Protein AF-A0A258ZZX0-F1 (afdb_monomer_lite)

Radius of gyration: 18.87 Å; chains: 1; bounding box: 43×16×45 Å

Foldseek 3Di:
DVVVVVVVVPVPDDPVVVVVVVVVVVVVVVVVVVVCVVCVVVCCVPQNPVNVVVVVVVVVVVVVVVVVVVVVVVVVD

Secondary structure (DSSP, 8-state):
--HHHHHHHTTTS-HHHHHHHHHHHHHHHHHHHHHHHHHHHHHHHHHHHHHHHHHHHHHHHHHHHHHHHHHHHHHT-

Sequence (77 aa):
LFIGGTTLLTRCYAPEERARAQAANDLVIFIVGVATSLGAGAMLHLLGWQIMNAVLLPWLALAVLALAWLGWRERRG

pLDDT: mean 70.78, std 14.93, range [41.94, 90.62]

Structure (mmCIF, N/CA/C/O backbone):
data_AF-A0A258ZZX0-F1
#
_entry.id   AF-A0A258ZZX0-F1
#
loop_
_atom_site.group_PDB
_atom_site.id
_atom_site.type_symbol
_atom_site.label_atom_id
_atom_site.label_alt_id
_atom_site.label_comp_id
_atom_site.label_asym_id
_atom_site.label_entity_id
_atom_site.label_seq_id
_atom_site.pdbx_PDB_ins_code
_atom_site.Cartn_x
_atom_site.Cartn_y
_atom_site.Cartn_z
_atom_site.occupancy
_atom_site.B_iso_or_equiv
_atom_site.auth_seq_id
_atom_site.auth_comp_id
_atom_site.auth_asym_id
_atom_site.auth_atom_id
_atom_site.pdbx_PDB_model_num
ATOM 1 N N . LEU A 1 1 ? -31.297 -6.697 9.754 1.00 50.09 1 LEU A N 1
ATOM 2 C CA . LEU A 1 1 ? -30.786 -7.702 10.744 1.00 50.09 1 LEU A CA 1
ATOM 3 C C . LEU A 1 1 ? -29.300 -7.464 11.114 1.00 50.09 1 LEU A C 1
ATOM 5 O O . LEU A 1 1 ? -28.494 -8.382 11.110 1.00 50.09 1 LEU A O 1
ATOM 9 N N . PHE A 1 2 ? -28.907 -6.223 11.420 1.00 44.69 2 PHE A N 1
ATOM 10 C CA . PHE A 1 2 ? -27.497 -5.838 11.657 1.00 44.69 2 PHE A CA 1
ATOM 11 C C . PHE A 1 2 ? -27.278 -5.205 13.047 1.00 44.69 2 PHE A C 1
ATOM 13 O O . PHE A 1 2 ? -26.158 -5.135 13.547 1.00 44.69 2 PHE A O 1
ATOM 20 N N . ILE A 1 3 ? -28.379 -4.818 13.703 1.00 50.31 3 ILE A N 1
ATOM 21 C CA . ILE A 1 3 ? -28.401 -4.253 15.058 1.00 50.31 3 ILE A CA 1
ATOM 22 C C . ILE A 1 3 ? -28.210 -5.357 16.118 1.00 50.31 3 ILE A C 1
ATOM 24 O O . ILE A 1 3 ? -27.471 -5.173 17.075 1.00 50.31 3 ILE A O 1
ATOM 28 N N . GLY A 1 4 ? -28.768 -6.559 15.913 1.00 49.22 4 GLY A N 1
ATOM 29 C CA . GLY A 1 4 ? -28.637 -7.662 16.881 1.00 49.22 4 GLY A CA 1
ATOM 30 C C . GLY A 1 4 ? -27.204 -8.196 17.046 1.00 49.22 4 GLY A C 1
ATOM 31 O O . GLY A 1 4 ? -26.791 -8.524 18.155 1.00 49.22 4 GLY A O 1
ATOM 32 N N . GLY A 1 5 ? -26.412 -8.231 15.966 1.00 48.31 5 GLY A N 1
ATOM 33 C CA . GLY A 1 5 ? -25.008 -8.669 16.008 1.00 48.31 5 GLY A CA 1
ATOM 34 C C . GLY A 1 5 ? -24.047 -7.616 16.576 1.00 48.31 5 GLY A C 1
ATOM 35 O O . GLY A 1 5 ? -23.057 -7.963 17.218 1.00 48.31 5 GLY A O 1
ATOM 36 N N . THR A 1 6 ? -24.358 -6.326 16.411 1.00 51.75 6 THR A N 1
ATOM 37 C CA . THR A 1 6 ? -23.552 -5.216 16.955 1.00 51.75 6 THR A CA 1
ATOM 38 C C . THR A 1 6 ? -23.770 -5.002 18.458 1.00 51.75 6 THR A C 1
ATOM 40 O O . THR A 1 6 ? -22.845 -4.549 19.137 1.00 51.75 6 THR A O 1
ATOM 43 N N . THR A 1 7 ? -24.919 -5.418 19.007 1.00 52.62 7 THR A N 1
ATOM 44 C CA . THR A 1 7 ? -25.176 -5.458 20.461 1.00 52.62 7 THR A CA 1
ATOM 45 C C . THR A 1 7 ? -24.459 -6.615 21.171 1.00 52.62 7 THR A C 1
ATOM 47 O O . THR A 1 7 ? -24.098 -6.491 22.339 1.00 52.62 7 THR A O 1
ATOM 50 N N . LEU A 1 8 ? -24.208 -7.738 20.487 1.00 49.9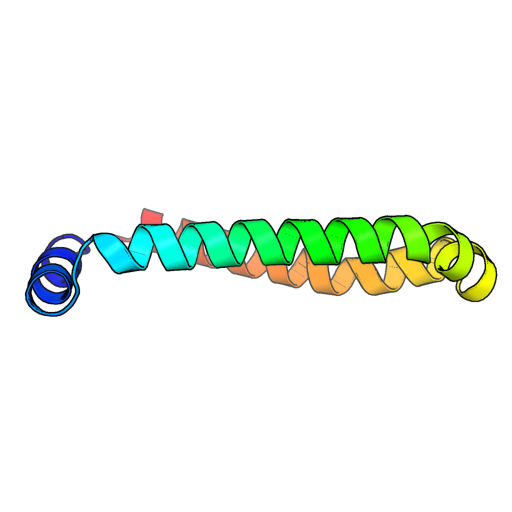4 8 LEU A N 1
ATOM 51 C CA . LEU A 1 8 ? -23.507 -8.884 21.084 1.00 49.94 8 LEU A CA 1
ATOM 52 C C . LEU A 1 8 ? -21.980 -8.705 21.097 1.00 49.94 8 LEU A C 1
ATOM 54 O O . LEU A 1 8 ? -21.330 -9.135 22.047 1.00 49.94 8 LEU A O 1
ATOM 58 N N . LEU A 1 9 ? -21.404 -7.998 20.114 1.00 41.94 9 LEU A N 1
ATOM 59 C CA . LEU A 1 9 ? -19.958 -7.725 20.072 1.00 41.94 9 LEU A CA 1
ATOM 60 C C . LEU A 1 9 ? -19.497 -6.647 21.071 1.00 41.94 9 LEU A C 1
ATOM 62 O O . LEU A 1 9 ? -18.329 -6.610 21.444 1.00 41.94 9 LEU A O 1
ATOM 66 N N . THR A 1 10 ? -20.403 -5.779 21.526 1.00 48.19 10 THR A N 1
ATOM 67 C CA . THR A 1 10 ? -20.116 -4.738 22.532 1.00 48.19 10 THR A CA 1
ATOM 68 C C . THR A 1 10 ? -20.047 -5.275 23.965 1.00 48.19 10 THR A C 1
ATOM 70 O O . THR A 1 10 ? -19.670 -4.529 24.864 1.00 48.19 10 THR A O 1
ATOM 73 N N . ARG A 1 11 ? -20.350 -6.562 24.203 1.00 50.12 11 ARG A N 1
ATOM 74 C CA . ARG A 1 11 ? -20.187 -7.193 25.526 1.00 50.12 11 ARG A CA 1
ATOM 75 C C . ARG A 1 11 ? -18.829 -7.858 25.762 1.00 50.12 11 ARG A C 1
ATOM 77 O O . ARG A 1 11 ? -18.555 -8.211 26.903 1.00 50.12 11 ARG A O 1
ATOM 84 N N . CYS A 1 12 ? -17.987 -8.011 24.736 1.00 46.62 12 CYS A N 1
ATOM 85 C CA . CYS A 1 12 ? -16.706 -8.717 24.878 1.00 46.62 12 CYS A CA 1
ATOM 86 C C . CYS A 1 12 ? -15.459 -7.892 24.527 1.00 46.62 12 CYS A C 1
ATOM 88 O O . CYS A 1 12 ? -14.371 -8.342 24.861 1.00 46.62 12 CYS A O 1
ATOM 90 N N . TYR A 1 13 ? -15.583 -6.706 23.914 1.00 45.44 13 TYR A N 1
ATOM 91 C CA . TYR A 1 13 ? -14.423 -5.897 23.520 1.00 45.44 13 TYR A CA 1
ATOM 92 C C . TYR A 1 13 ? -14.591 -4.408 23.835 1.00 45.44 13 TYR A C 1
ATOM 94 O O . TYR A 1 13 ? -15.603 -3.792 23.494 1.00 45.44 13 TYR A O 1
ATOM 102 N N . ALA A 1 14 ? -13.579 -3.842 24.496 1.00 47.72 14 ALA A N 1
ATOM 103 C CA . ALA A 1 14 ? -13.566 -2.460 24.948 1.00 47.72 14 ALA A CA 1
ATOM 104 C C . ALA A 1 14 ? -13.444 -1.473 23.759 1.00 47.72 14 ALA A C 1
ATOM 106 O O . ALA A 1 14 ? -12.688 -1.727 22.817 1.00 47.72 14 ALA A O 1
ATOM 107 N N . PRO A 1 15 ? -14.148 -0.322 23.787 1.00 48.78 15 PRO A N 1
ATOM 108 C CA . PRO A 1 15 ? -14.100 0.725 22.750 1.00 48.78 15 PRO A CA 1
ATOM 109 C C . PRO A 1 15 ? -12.688 1.273 22.465 1.00 48.78 15 PRO A C 1
ATOM 111 O O . PRO A 1 15 ? -12.441 1.836 21.398 1.00 48.78 15 PRO A O 1
ATOM 114 N N . GLU A 1 16 ? -11.754 1.044 23.383 1.00 48.66 16 GLU A N 1
ATOM 115 C CA . GLU A 1 16 ? -10.333 1.383 23.298 1.00 48.66 16 GLU A CA 1
ATOM 116 C C . GLU A 1 16 ? -9.587 0.646 22.166 1.00 48.66 16 GLU A C 1
ATOM 118 O O . GLU A 1 16 ? -8.638 1.188 21.598 1.00 48.66 16 GLU A O 1
ATOM 123 N N . GLU A 1 17 ? -10.028 -0.551 21.758 1.00 50.25 17 GLU A N 1
ATOM 124 C CA . GLU A 1 17 ? -9.352 -1.316 20.698 1.00 50.25 17 GLU A CA 1
ATOM 125 C C . GLU A 1 17 ? -9.760 -0.904 19.280 1.00 50.25 17 GLU A C 1
ATOM 127 O O . GLU A 1 17 ? -8.953 -1.009 18.357 1.00 50.25 17 GLU A O 1
ATOM 132 N N . ARG A 1 18 ? -10.974 -0.370 19.081 1.00 51.03 18 ARG A N 1
ATOM 133 C CA . ARG A 1 18 ? -11.406 0.146 17.766 1.00 51.03 18 ARG A CA 1
ATOM 134 C C . ARG A 1 18 ? -10.599 1.365 17.343 1.00 51.03 18 ARG A C 1
ATOM 136 O O . ARG A 1 18 ? -10.207 1.454 16.185 1.00 51.03 18 ARG A O 1
ATOM 143 N N . ALA A 1 19 ? -10.314 2.268 18.280 1.00 57.12 19 ALA A N 1
ATOM 144 C CA . ALA A 1 19 ? -9.442 3.411 18.027 1.00 57.12 19 ALA A CA 1
ATOM 145 C C . ALA A 1 19 ? -8.023 2.952 17.654 1.00 57.12 19 ALA A C 1
ATOM 147 O O . ALA A 1 19 ? -7.418 3.493 16.732 1.00 57.12 19 ALA A O 1
ATOM 148 N N . ARG A 1 20 ? -7.521 1.896 18.310 1.00 57.34 20 ARG A N 1
ATOM 149 C CA . ARG A 1 20 ? -6.211 1.307 18.012 1.00 57.34 20 ARG A CA 1
ATOM 150 C C . ARG A 1 20 ? -6.174 0.600 16.656 1.00 57.34 20 ARG A C 1
ATOM 152 O O . ARG A 1 20 ? -5.203 0.765 15.925 1.00 57.34 20 ARG A O 1
ATOM 159 N N . ALA A 1 21 ? -7.217 -0.148 16.303 1.00 59.41 21 ALA A N 1
ATOM 160 C CA . ALA A 1 21 ? -7.336 -0.801 15.001 1.00 59.41 21 ALA A CA 1
ATOM 161 C C . ALA A 1 21 ? -7.453 0.223 13.859 1.00 59.41 21 ALA A C 1
ATOM 163 O O . ALA A 1 21 ? -6.807 0.060 12.827 1.00 59.41 21 ALA A O 1
ATOM 164 N N . GLN A 1 22 ? -8.211 1.304 14.066 1.00 50.16 22 GLN A N 1
ATOM 165 C CA . GLN A 1 22 ? -8.331 2.398 13.102 1.00 50.16 22 GLN A CA 1
ATOM 166 C C . GLN A 1 22 ? -6.998 3.140 12.926 1.00 50.16 22 GLN A C 1
ATOM 168 O O . GLN A 1 22 ? -6.539 3.310 11.802 1.00 50.16 22 GLN A O 1
ATOM 173 N N . ALA A 1 23 ? -6.322 3.487 14.026 1.00 69.50 23 ALA A N 1
ATOM 174 C CA . ALA A 1 23 ? -5.010 4.132 13.981 1.00 69.50 23 ALA A CA 1
ATOM 175 C C . ALA A 1 23 ? -3.937 3.242 13.328 1.00 69.50 23 ALA A C 1
ATOM 177 O O . ALA A 1 23 ? -3.092 3.735 12.584 1.00 69.50 23 ALA A O 1
ATOM 178 N N . ALA A 1 24 ? -3.973 1.928 13.575 1.00 72.69 24 ALA A N 1
ATOM 179 C CA . ALA A 1 24 ? -3.071 0.981 12.927 1.00 72.69 24 ALA A CA 1
ATOM 180 C C . ALA A 1 24 ? -3.328 0.892 11.416 1.00 72.69 24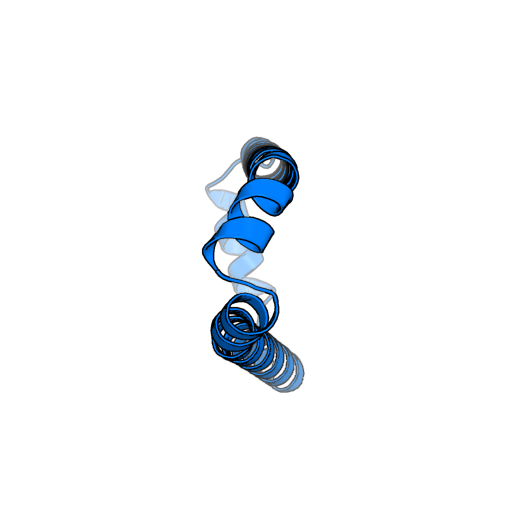 ALA A C 1
ATOM 182 O O . ALA A 1 24 ? -2.374 0.866 10.641 1.00 72.69 24 ALA A O 1
ATOM 183 N N . ASN A 1 25 ? -4.595 0.884 10.993 1.00 73.62 25 ASN A N 1
ATOM 184 C CA . ASN A 1 25 ? -4.958 0.878 9.578 1.00 73.62 25 ASN A CA 1
ATOM 185 C C . ASN A 1 25 ? -4.466 2.150 8.869 1.00 73.62 25 ASN A C 1
ATOM 187 O O . ASN A 1 25 ? -3.756 2.066 7.866 1.00 73.62 25 ASN A O 1
ATOM 191 N N . ASP A 1 26 ? -4.746 3.320 9.443 1.00 78.88 26 ASP A N 1
ATOM 192 C CA . ASP A 1 26 ? -4.327 4.607 8.879 1.00 78.88 26 ASP A CA 1
ATOM 193 C C . ASP A 1 26 ? -2.793 4.719 8.796 1.00 78.88 26 ASP A C 1
ATOM 195 O O . ASP A 1 26 ? -2.252 5.189 7.792 1.00 78.88 26 ASP A O 1
ATOM 199 N N . LEU A 1 27 ? -2.068 4.212 9.801 1.00 82.94 27 LEU A N 1
ATOM 200 C CA . LEU A 1 27 ? -0.603 4.160 9.791 1.00 82.94 27 LEU A CA 1
ATOM 201 C C . LEU A 1 27 ? -0.058 3.249 8.681 1.00 82.94 27 LEU A C 1
ATOM 203 O O . LEU A 1 27 ? 0.896 3.621 7.997 1.00 82.94 27 LEU A O 1
ATOM 207 N N . VAL A 1 28 ? -0.646 2.066 8.487 1.00 81.44 28 VAL A N 1
ATOM 208 C CA . VAL A 1 28 ? -0.237 1.137 7.422 1.00 81.44 28 VAL A CA 1
ATOM 209 C C . VAL A 1 28 ? -0.464 1.767 6.052 1.00 81.44 28 VAL A C 1
ATOM 211 O O . VAL A 1 28 ? 0.442 1.738 5.220 1.00 81.44 28 VAL A O 1
ATOM 214 N N . ILE A 1 29 ? -1.622 2.396 5.835 1.00 81.44 29 ILE A N 1
ATOM 215 C CA . ILE A 1 29 ? -1.912 3.134 4.598 1.00 81.44 29 ILE A CA 1
ATOM 216 C C . ILE A 1 29 ? -0.862 4.229 4.375 1.00 81.44 29 ILE A C 1
ATOM 218 O O . ILE A 1 29 ? -0.349 4.369 3.264 1.00 81.44 29 ILE A O 1
ATOM 222 N N . PHE A 1 30 ? -0.487 4.961 5.427 1.00 81.31 30 PHE A N 1
ATOM 223 C CA . PHE A 1 30 ? 0.516 6.019 5.339 1.00 81.31 30 PHE A CA 1
ATOM 224 C C . PHE A 1 30 ? 1.904 5.481 4.959 1.00 81.31 30 PHE A C 1
ATOM 226 O O . PHE A 1 30 ? 2.540 5.996 4.039 1.00 81.31 30 PHE A O 1
ATOM 233 N N . ILE A 1 31 ? 2.364 4.411 5.614 1.00 84.62 31 ILE A N 1
ATOM 234 C CA . ILE A 1 31 ? 3.665 3.780 5.335 1.00 84.62 31 ILE A CA 1
ATOM 235 C C . ILE A 1 31 ? 3.701 3.219 3.912 1.00 84.62 31 ILE A C 1
ATOM 237 O O . ILE A 1 31 ? 4.660 3.459 3.174 1.00 84.62 31 ILE A O 1
ATOM 241 N N . VAL A 1 32 ? 2.650 2.505 3.506 1.00 86.31 32 VAL A N 1
ATOM 242 C CA . VAL A 1 32 ? 2.527 1.961 2.148 1.00 86.31 32 VAL A CA 1
ATOM 243 C C . VAL A 1 32 ? 2.504 3.093 1.121 1.00 86.31 32 VAL A C 1
ATOM 245 O O . VAL A 1 32 ? 3.160 2.985 0.085 1.00 86.31 32 VAL A O 1
ATOM 248 N N . GLY A 1 33 ? 1.825 4.203 1.417 1.00 85.19 33 GLY A N 1
ATOM 249 C CA . GLY A 1 33 ? 1.803 5.397 0.575 1.00 85.19 33 GLY A CA 1
ATOM 250 C C . GLY A 1 33 ? 3.189 6.016 0.383 1.00 85.19 33 GLY A C 1
ATOM 251 O O . GLY A 1 33 ? 3.588 6.277 -0.752 1.00 85.19 33 GLY A O 1
ATOM 252 N N . VAL A 1 34 ? 3.959 6.187 1.462 1.00 84.38 34 VAL A N 1
ATOM 253 C CA . VAL A 1 34 ? 5.338 6.708 1.399 1.00 84.38 34 VAL A CA 1
ATOM 254 C C . VAL A 1 34 ? 6.245 5.765 0.607 1.00 84.38 34 VAL A C 1
ATOM 256 O O . VAL A 1 34 ? 6.957 6.214 -0.291 1.00 84.38 34 VAL A O 1
ATOM 259 N N . ALA A 1 35 ? 6.187 4.459 0.881 1.00 81.94 35 ALA A N 1
ATOM 260 C CA . ALA A 1 35 ? 6.976 3.460 0.163 1.00 81.94 35 ALA A CA 1
ATOM 261 C C . ALA A 1 35 ? 6.638 3.432 -1.336 1.00 81.94 35 ALA A C 1
ATOM 263 O O . ALA A 1 35 ? 7.536 3.389 -2.177 1.00 81.94 35 ALA A O 1
ATOM 264 N N . THR A 1 36 ? 5.351 3.523 -1.677 1.00 80.19 36 THR A N 1
ATOM 265 C CA . THR A 1 36 ? 4.884 3.566 -3.068 1.00 80.19 36 THR A CA 1
ATOM 266 C C . THR A 1 36 ? 5.325 4.852 -3.758 1.00 80.19 36 THR A C 1
ATOM 268 O O . THR A 1 36 ? 5.793 4.794 -4.888 1.00 80.19 36 THR A O 1
ATOM 271 N N . SER A 1 37 ? 5.236 6.002 -3.084 1.00 82.25 37 SER A N 1
ATOM 272 C CA . SER A 1 37 ? 5.664 7.297 -3.628 1.00 82.25 37 SER A CA 1
ATOM 273 C C . SER A 1 37 ? 7.168 7.326 -3.925 1.00 82.25 37 SER A C 1
ATOM 275 O O . SER A 1 37 ? 7.580 7.715 -5.017 1.00 82.25 37 SER A O 1
ATOM 277 N N . LEU A 1 38 ? 7.992 6.817 -3.002 1.00 82.38 38 LEU A N 1
ATOM 278 C CA . LEU A 1 38 ? 9.440 6.689 -3.205 1.00 82.38 38 LEU A CA 1
ATOM 279 C C . LEU A 1 38 ? 9.782 5.657 -4.294 1.00 82.38 38 LEU A C 1
ATOM 281 O O . LEU A 1 38 ? 10.697 5.870 -5.088 1.00 82.38 38 LEU A O 1
ATOM 285 N N . GLY A 1 39 ? 9.036 4.552 -4.358 1.00 77.75 39 GLY A N 1
ATOM 286 C CA . GLY A 1 39 ? 9.225 3.489 -5.345 1.00 77.75 39 GLY A CA 1
ATOM 287 C C . GLY A 1 39 ? 8.676 3.807 -6.739 1.00 77.75 39 GLY A C 1
ATOM 288 O O . GLY A 1 39 ? 9.114 3.190 -7.707 1.00 77.75 39 GLY A O 1
ATOM 289 N N . ALA A 1 40 ? 7.760 4.770 -6.879 1.00 72.50 40 ALA A N 1
ATOM 290 C CA . ALA A 1 40 ? 7.056 5.062 -8.129 1.00 72.50 40 ALA A CA 1
ATOM 291 C C . ALA A 1 40 ? 8.001 5.465 -9.270 1.00 72.50 40 ALA A C 1
ATOM 293 O O . ALA A 1 40 ? 7.791 5.051 -10.409 1.00 72.50 40 ALA A O 1
ATOM 294 N N . GLY A 1 41 ? 9.072 6.209 -8.971 1.00 73.12 41 GLY A N 1
ATOM 295 C CA . GLY A 1 41 ? 10.074 6.596 -9.970 1.00 73.12 41 GLY A CA 1
ATOM 296 C C . GLY A 1 41 ? 10.866 5.402 -10.512 1.00 73.12 41 GLY A C 1
ATOM 297 O O . GLY A 1 41 ? 11.016 5.252 -11.724 1.00 73.12 41 GLY A O 1
ATOM 298 N N . ALA A 1 42 ? 11.315 4.508 -9.625 1.00 70.38 42 ALA A N 1
ATOM 299 C CA . ALA A 1 42 ? 12.023 3.287 -10.012 1.00 70.38 42 ALA A CA 1
ATOM 300 C C . ALA A 1 42 ? 11.092 2.293 -10.728 1.00 70.38 42 ALA A C 1
ATOM 302 O O . ALA A 1 42 ? 11.470 1.698 -11.737 1.00 70.38 42 ALA A O 1
ATOM 303 N N . MET A 1 43 ? 9.854 2.162 -10.246 1.00 68.88 43 MET A N 1
ATOM 304 C CA . MET A 1 43 ? 8.825 1.304 -10.834 1.00 68.88 43 MET A CA 1
ATOM 305 C C . MET A 1 43 ? 8.481 1.749 -12.263 1.00 68.88 43 MET A C 1
ATOM 307 O O . MET A 1 43 ? 8.433 0.916 -13.166 1.00 68.88 43 MET A O 1
ATOM 311 N N . LEU A 1 44 ? 8.311 3.056 -12.493 1.00 70.75 44 LEU A N 1
ATOM 312 C CA . LEU A 1 44 ? 8.018 3.608 -13.817 1.00 70.75 44 LEU A CA 1
ATOM 313 C C . LEU A 1 44 ? 9.167 3.378 -14.806 1.00 70.75 44 LEU A C 1
ATOM 315 O O . LEU A 1 44 ? 8.913 3.055 -15.964 1.00 70.75 44 LEU A O 1
ATOM 319 N N . HIS A 1 45 ? 10.415 3.507 -14.351 1.00 69.88 45 HIS A N 1
ATOM 320 C CA . HIS A 1 45 ? 11.591 3.281 -15.190 1.00 69.88 45 HIS A CA 1
ATOM 321 C C . HIS A 1 45 ? 11.784 1.797 -15.557 1.00 69.88 45 HIS A C 1
ATOM 323 O O . HIS A 1 45 ? 12.236 1.495 -16.658 1.00 69.88 45 HIS A O 1
ATOM 329 N N . LEU A 1 46 ? 11.444 0.867 -14.655 1.00 70.56 46 LEU A N 1
ATOM 330 C CA . LEU A 1 46 ? 11.659 -0.573 -14.854 1.00 70.56 46 LEU A CA 1
ATOM 331 C C . LEU A 1 46 ? 10.497 -1.289 -15.557 1.00 70.56 46 LEU A C 1
ATOM 333 O O . LEU A 1 46 ? 10.735 -2.171 -16.376 1.00 70.56 46 LEU A O 1
ATOM 337 N N . LEU A 1 47 ? 9.250 -0.945 -15.230 1.00 74.44 47 LEU A N 1
ATOM 338 C CA . LEU A 1 47 ? 8.059 -1.642 -15.741 1.00 74.44 47 LEU A CA 1
ATOM 339 C C . LEU A 1 47 ? 7.360 -0.868 -16.860 1.00 74.44 47 LEU A C 1
ATOM 341 O O . LEU A 1 47 ? 6.626 -1.451 -17.656 1.00 74.44 47 LEU A O 1
ATOM 345 N N . GLY A 1 48 ? 7.590 0.441 -16.945 1.00 75.75 48 GLY A N 1
ATOM 346 C CA . GLY A 1 48 ? 6.905 1.296 -17.899 1.00 75.75 48 GLY A CA 1
ATOM 347 C C . GLY A 1 48 ? 5.414 1.462 -17.589 1.00 75.75 48 GLY A C 1
ATOM 348 O O . GLY A 1 48 ? 4.761 0.668 -16.909 1.00 75.75 48 GLY A O 1
ATOM 349 N N . TRP A 1 49 ? 4.844 2.530 -18.135 1.00 71.81 49 TRP A N 1
ATOM 350 C CA . TRP A 1 49 ? 3.470 2.947 -17.850 1.00 71.81 49 TRP A CA 1
ATOM 351 C C . TRP A 1 49 ? 2.407 1.887 -18.198 1.00 71.81 49 TRP A C 1
ATOM 353 O O . TRP A 1 49 ? 1.391 1.759 -17.517 1.00 71.81 49 TRP A O 1
ATOM 363 N N . GLN A 1 50 ? 2.634 1.103 -19.256 1.00 77.62 50 GLN A N 1
ATOM 364 C CA . GLN A 1 50 ? 1.669 0.113 -19.748 1.00 77.62 50 GLN A CA 1
ATOM 365 C C . GLN A 1 50 ? 1.518 -1.084 -18.801 1.00 77.62 50 GLN A C 1
ATOM 367 O O . GLN A 1 50 ? 0.394 -1.468 -18.479 1.00 77.62 50 GLN A O 1
ATOM 372 N N . ILE A 1 51 ? 2.628 -1.645 -18.306 1.00 80.44 51 ILE A N 1
ATOM 373 C CA . ILE A 1 51 ? 2.588 -2.808 -17.407 1.00 80.44 51 ILE A CA 1
ATOM 374 C C . ILE A 1 51 ? 1.979 -2.414 -16.061 1.00 80.44 51 ILE A C 1
ATOM 376 O O . ILE A 1 51 ? 1.165 -3.158 -15.518 1.00 80.44 51 ILE A O 1
ATOM 380 N N . MET A 1 52 ? 2.296 -1.215 -15.560 1.00 77.88 52 MET A N 1
ATOM 381 C CA . MET A 1 52 ? 1.689 -0.691 -14.333 1.00 77.88 52 MET A CA 1
ATOM 382 C C . MET A 1 52 ? 0.159 -0.643 -14.442 1.00 77.88 52 MET A C 1
ATOM 384 O O . MET A 1 52 ? -0.533 -1.177 -13.578 1.00 77.88 52 MET A O 1
ATOM 388 N N . ASN A 1 53 ? -0.376 -0.095 -15.537 1.00 81.19 53 ASN A N 1
ATOM 389 C CA . ASN A 1 53 ? -1.824 -0.047 -15.756 1.00 81.19 53 ASN A CA 1
ATOM 390 C C . ASN A 1 53 ? -2.444 -1.442 -15.915 1.00 81.19 53 ASN A C 1
ATOM 392 O O . ASN A 1 53 ? -3.502 -1.706 -15.344 1.00 81.19 53 ASN A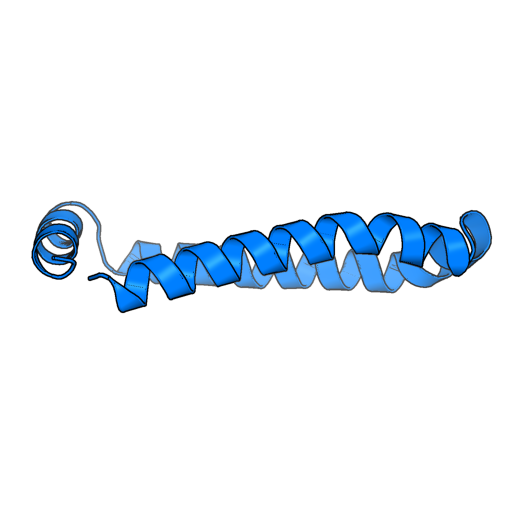 O 1
ATOM 396 N N . ALA A 1 54 ? -1.783 -2.351 -16.637 1.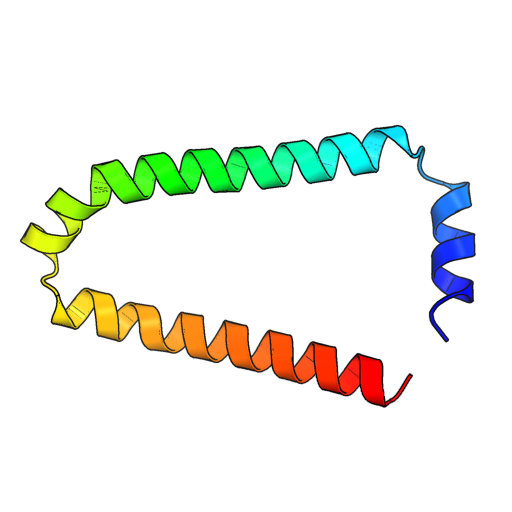00 81.81 54 ALA A N 1
ATOM 397 C CA . ALA A 1 54 ? -2.275 -3.715 -16.828 1.00 81.81 54 ALA A CA 1
ATO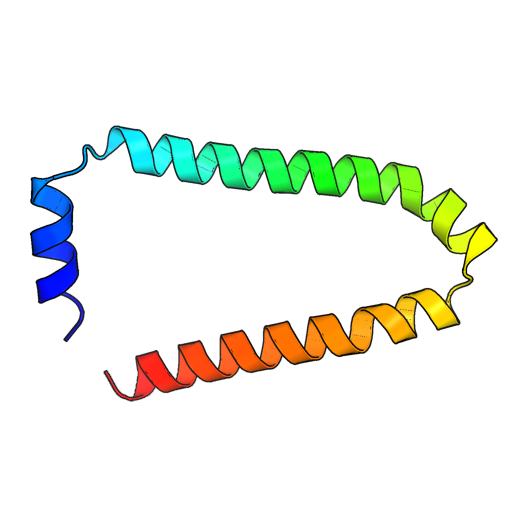M 398 C C . ALA A 1 54 ? -2.385 -4.492 -15.504 1.00 81.81 54 ALA A C 1
ATOM 400 O O . ALA A 1 54 ? -3.355 -5.219 -15.302 1.00 81.81 54 ALA A O 1
ATOM 401 N N . VAL A 1 55 ? -1.431 -4.302 -14.586 1.00 82.31 55 VAL A N 1
ATOM 402 C CA . VAL A 1 55 ? -1.456 -4.911 -13.246 1.00 82.31 55 VAL A CA 1
ATOM 403 C C . VAL A 1 55 ? -2.519 -4.268 -12.352 1.00 82.31 55 VAL A C 1
ATOM 405 O O . VAL A 1 55 ? -3.126 -4.961 -11.541 1.00 82.31 55 VAL A O 1
ATOM 408 N N . LEU A 1 56 ? -2.791 -2.970 -12.504 1.00 81.69 56 LEU A N 1
ATOM 409 C CA . LEU A 1 56 ? -3.812 -2.260 -11.724 1.00 81.69 56 LEU A CA 1
ATOM 410 C C . LEU A 1 56 ? -5.250 -2.682 -12.072 1.00 81.69 56 LEU A C 1
ATOM 412 O O . LEU A 1 56 ? -6.088 -2.755 -11.174 1.00 81.69 56 LEU A O 1
ATOM 416 N N . LEU A 1 57 ? -5.538 -2.994 -13.340 1.00 85.38 57 LEU A N 1
ATOM 417 C CA . LEU A 1 57 ? -6.873 -3.397 -13.811 1.00 85.38 57 LEU A CA 1
ATOM 418 C C . LEU A 1 57 ? -7.527 -4.548 -13.009 1.00 85.38 57 LEU A C 1
ATOM 420 O O . LEU A 1 57 ? -8.673 -4.375 -12.584 1.00 85.38 57 LEU A O 1
ATOM 424 N N . PRO A 1 58 ? -6.868 -5.697 -12.751 1.00 85.62 58 PRO A N 1
ATOM 425 C CA . PRO A 1 58 ? -7.470 -6.786 -11.976 1.00 85.62 58 PRO A CA 1
ATOM 426 C C . PRO A 1 58 ? -7.738 -6.415 -10.510 1.00 85.62 58 PRO A C 1
ATOM 428 O O . PRO A 1 58 ? -8.760 -6.823 -9.957 1.00 85.62 58 PRO A O 1
ATOM 431 N N . TRP A 1 59 ? -6.881 -5.602 -9.882 1.00 85.12 59 TRP A N 1
ATOM 432 C CA . TRP A 1 59 ? -7.113 -5.115 -8.515 1.00 85.12 59 TRP A CA 1
ATOM 433 C C . TRP A 1 59 ? -8.308 -4.163 -8.442 1.00 85.12 59 TRP A C 1
ATOM 435 O O . TRP A 1 59 ? -9.129 -4.258 -7.528 1.00 85.12 59 TRP A O 1
ATOM 445 N N . LEU A 1 60 ? -8.447 -3.288 -9.439 1.00 86.25 60 LEU A N 1
ATOM 446 C CA . LEU A 1 60 ? -9.599 -2.399 -9.582 1.00 86.25 60 LEU A CA 1
ATOM 447 C C . LEU A 1 60 ? -10.897 -3.189 -9.787 1.00 86.25 60 LEU A C 1
ATOM 449 O O . LEU A 1 60 ? -11.904 -2.888 -9.148 1.00 86.25 60 LEU A O 1
ATOM 453 N N . ALA A 1 61 ? -10.867 -4.238 -10.612 1.00 88.88 61 ALA A N 1
ATOM 454 C CA . ALA A 1 61 ? -12.012 -5.124 -10.807 1.00 88.88 61 ALA A CA 1
ATOM 455 C C . ALA A 1 61 ? -12.431 -5.818 -9.498 1.00 88.88 61 ALA A C 1
ATOM 457 O O . ALA A 1 61 ? -13.617 -5.842 -9.168 1.00 88.88 61 ALA A O 1
ATOM 458 N N . LEU A 1 62 ? -11.470 -6.320 -8.714 1.00 88.56 62 LEU A N 1
ATOM 459 C CA . LEU A 1 62 ? -11.733 -6.904 -7.394 1.00 88.56 62 LEU A CA 1
ATOM 460 C C . LEU A 1 62 ? -12.360 -5.895 -6.422 1.00 88.56 62 LEU A C 1
ATOM 462 O O . LEU A 1 62 ? -13.328 -6.230 -5.740 1.00 88.56 62 LEU A O 1
ATOM 466 N N . ALA A 1 63 ? -11.856 -4.659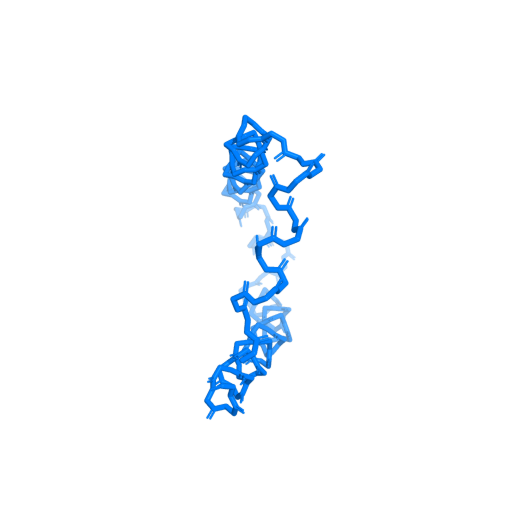 -6.383 1.00 85.25 63 ALA A N 1
ATOM 467 C CA . ALA A 1 63 ? -12.413 -3.606 -5.535 1.00 85.25 63 ALA A CA 1
ATOM 468 C C . ALA A 1 63 ? -13.861 -3.268 -5.926 1.00 85.25 63 ALA A C 1
ATOM 470 O O . ALA A 1 63 ? -14.735 -3.182 -5.062 1.00 85.25 63 ALA A O 1
ATOM 471 N N . VAL A 1 64 ? -14.141 -3.147 -7.227 1.00 88.38 64 VAL A N 1
ATOM 472 C CA . VAL A 1 64 ? -15.500 -2.917 -7.741 1.00 88.38 64 VAL A CA 1
ATOM 473 C C . VAL A 1 64 ? -16.429 -4.075 -7.379 1.00 88.38 64 VAL A C 1
ATOM 475 O O . VAL A 1 64 ? -17.550 -3.831 -6.938 1.00 88.38 64 VAL A O 1
ATOM 478 N N . LEU A 1 65 ? -15.974 -5.326 -7.498 1.00 90.62 65 LEU A N 1
ATOM 479 C CA . LEU A 1 65 ? -16.757 -6.502 -7.108 1.00 90.62 65 LEU A CA 1
ATOM 480 C C . LEU A 1 65 ? -17.060 -6.519 -5.605 1.00 90.62 65 LEU A C 1
ATOM 482 O O . LEU A 1 65 ? -18.196 -6.786 -5.215 1.00 90.62 65 LEU A O 1
ATOM 486 N N . ALA A 1 66 ? -16.079 -6.189 -4.763 1.00 84.88 66 ALA A N 1
ATOM 487 C CA . ALA A 1 66 ? -16.266 -6.104 -3.317 1.00 84.88 66 ALA A CA 1
ATOM 488 C C . ALA A 1 66 ? -17.262 -4.996 -2.928 1.00 84.88 66 ALA A C 1
ATOM 490 O O . ALA A 1 66 ? -18.146 -5.221 -2.099 1.00 84.88 66 ALA A O 1
ATOM 491 N N . LEU A 1 67 ? -17.170 -3.822 -3.561 1.00 85.00 67 LEU A N 1
ATOM 492 C CA . LEU A 1 67 ? -18.102 -2.711 -3.342 1.00 85.00 67 LEU A CA 1
ATOM 493 C C . LEU A 1 67 ? -19.512 -3.033 -3.850 1.00 85.00 67 LEU A C 1
ATOM 495 O O . LEU A 1 67 ? -20.491 -2.758 -3.158 1.00 85.00 67 LEU A O 1
ATOM 499 N N . ALA A 1 68 ? -19.632 -3.656 -5.024 1.00 88.31 68 ALA A N 1
ATOM 500 C CA . ALA A 1 68 ? -20.912 -4.100 -5.568 1.00 88.31 68 ALA A CA 1
ATOM 501 C C . ALA A 1 68 ? -21.570 -5.143 -4.654 1.00 88.31 68 ALA A C 1
ATOM 503 O O . ALA A 1 68 ? -22.764 -5.046 -4.370 1.00 88.31 68 ALA A O 1
ATOM 504 N N . TRP A 1 69 ? -20.785 -6.090 -4.132 1.00 87.25 69 TRP A N 1
ATOM 505 C CA . TRP A 1 69 ? -21.246 -7.068 -3.150 1.00 87.25 69 TRP A CA 1
ATOM 506 C C . TRP A 1 69 ? -21.751 -6.387 -1.877 1.00 87.25 69 TRP A C 1
ATOM 508 O O . TRP A 1 69 ? -22.835 -6.714 -1.389 1.00 87.25 69 TRP A O 1
ATOM 518 N N . LEU A 1 70 ? -20.985 -5.441 -1.328 1.00 80.44 70 LEU A N 1
ATOM 519 C CA . LEU A 1 70 ? -21.360 -4.718 -0.115 1.00 80.44 70 LEU A CA 1
ATOM 520 C C . LEU A 1 70 ? -22.653 -3.916 -0.324 1.00 80.44 70 LEU A C 1
ATOM 522 O O . LEU A 1 70 ? -23.588 -4.054 0.463 1.00 80.44 70 LEU A O 1
ATOM 526 N N . GLY A 1 71 ? -22.750 -3.179 -1.433 1.00 84.69 71 GLY A N 1
ATOM 527 C CA . GLY A 1 71 ? -23.947 -2.416 -1.787 1.00 84.69 71 GLY A CA 1
ATOM 528 C C . GLY A 1 71 ? -25.170 -3.303 -2.046 1.00 84.69 71 GLY A C 1
ATOM 529 O O . GLY A 1 71 ? -26.289 -2.945 -1.682 1.00 84.69 71 GLY A O 1
ATOM 530 N N . TRP A 1 72 ? -24.986 -4.493 -2.623 1.00 84.50 72 TRP A N 1
ATOM 531 C CA . TRP A 1 72 ? -26.061 -5.483 -2.758 1.00 84.50 72 TRP A CA 1
ATOM 532 C C . TRP A 1 72 ? -26.495 -6.073 -1.414 1.00 84.50 72 TRP A C 1
ATOM 534 O O . TRP A 1 72 ? -27.676 -6.374 -1.236 1.00 84.50 72 TRP A O 1
ATOM 544 N N . ARG A 1 73 ? -25.567 -6.225 -0.465 1.00 78.19 73 ARG A N 1
ATOM 545 C CA . ARG A 1 73 ? -25.851 -6.724 0.884 1.00 78.19 73 ARG A CA 1
ATOM 546 C C . ARG A 1 73 ? -26.595 -5.691 1.733 1.00 78.19 73 ARG A C 1
ATOM 548 O O . ARG A 1 73 ? -27.514 -6.077 2.447 1.00 78.19 73 ARG A O 1
ATOM 555 N N . GLU A 1 74 ? -26.250 -4.410 1.626 1.00 71.44 74 GLU A N 1
ATOM 556 C CA . GLU A 1 74 ? -26.959 -3.319 2.315 1.00 71.44 74 GLU A CA 1
ATOM 557 C C . GLU A 1 74 ? -28.360 -3.076 1.745 1.00 71.44 74 GLU A C 1
ATOM 559 O O . GLU A 1 74 ? -29.289 -2.832 2.504 1.00 71.44 74 GLU A O 1
ATOM 564 N N . ARG A 1 75 ? -28.556 -3.216 0.426 1.00 68.31 75 ARG A N 1
ATOM 565 C CA . ARG A 1 75 ? -29.881 -3.051 -0.207 1.00 68.31 75 ARG A CA 1
ATOM 566 C C . ARG A 1 75 ? -30.864 -4.198 0.057 1.00 68.31 75 ARG A C 1
ATOM 568 O O . ARG A 1 75 ? -32.050 -4.040 -0.210 1.00 68.31 75 ARG A O 1
ATOM 575 N N . ARG A 1 76 ? -30.387 -5.358 0.523 1.00 58.41 76 ARG A N 1
ATOM 576 C CA . ARG A 1 76 ? -31.209 -6.541 0.854 1.00 58.41 76 ARG A CA 1
ATOM 577 C C . ARG A 1 76 ? -31.464 -6.711 2.364 1.00 58.41 76 ARG A C 1
ATOM 579 O O . ARG A 1 76 ? -32.088 -7.704 2.735 1.00 58.41 76 ARG A O 1
ATOM 586 N N . GLY A 1 77 ? -30.938 -5.824 3.215 1.00 47.25 77 GLY A N 1
ATOM 587 C CA . GLY A 1 77 ? -30.902 -5.968 4.681 1.00 47.25 77 GLY A CA 1
ATOM 588 C C . GLY A 1 77 ? -31.858 -5.082 5.464 1.00 47.25 77 GLY A C 1
ATOM 589 O O . GLY A 1 77 ? -32.331 -4.076 4.899 1.00 47.25 77 GLY A O 1
#